Protein AF-A0A382HB67-F1 (afdb_monomer_lite)

Organism: NCBI:txid408172

Radius of gyration: 20.8 Å; chains: 1; bounding box: 50×39×53 Å

Structure (mmCIF, N/CA/C/O backbone):
data_AF-A0A382HB67-F1
#
_entry.id   AF-A0A382HB67-F1
#
loop_
_atom_site.group_PDB
_atom_site.id
_atom_site.type_symbol
_atom_site.label_atom_id
_atom_site.label_alt_id
_atom_site.label_comp_id
_atom_site.label_asym_id
_atom_site.label_entity_id
_atom_site.label_seq_id
_atom_site.pdbx_PDB_ins_code
_atom_site.Cartn_x
_atom_site.Cartn_y
_atom_site.Cartn_z
_atom_site.occupancy
_atom_site.B_iso_or_equiv
_atom_site.auth_seq_id
_atom_site.auth_comp_id
_atom_site.auth_asym_id
_atom_site.auth_atom_id
_atom_site.pdbx_PDB_model_num
ATOM 1 N N . MET A 1 1 ? 5.426 14.074 -5.712 1.00 55.53 1 MET A N 1
ATOM 2 C CA . MET A 1 1 ? 4.738 13.109 -4.822 1.00 55.53 1 MET A CA 1
ATOM 3 C C . MET A 1 1 ? 3.914 12.160 -5.683 1.00 55.53 1 MET A C 1
ATOM 5 O O . MET A 1 1 ? 3.043 12.651 -6.394 1.00 55.53 1 MET A O 1
ATOM 9 N N . SER A 1 2 ? 4.202 10.854 -5.659 1.00 75.06 2 SER A N 1
ATOM 10 C CA . SER A 1 2 ? 3.387 9.834 -6.346 1.00 75.06 2 SER A CA 1
ATOM 11 C C . SER A 1 2 ? 1.910 9.973 -5.948 1.00 75.06 2 SER A C 1
ATOM 13 O O . SER A 1 2 ? 1.631 10.264 -4.781 1.00 75.06 2 SER A O 1
ATOM 15 N N . PHE A 1 3 ? 0.979 9.790 -6.896 1.00 82.69 3 PHE A N 1
ATOM 16 C CA . PHE A 1 3 ? -0.474 9.801 -6.649 1.00 82.69 3 PHE A CA 1
ATOM 17 C C . PHE A 1 3 ? -0.830 8.944 -5.428 1.00 82.69 3 PHE A C 1
ATOM 19 O O . PHE A 1 3 ? -1.537 9.403 -4.541 1.00 82.69 3 PHE A O 1
ATOM 26 N N . TYR A 1 4 ? -0.198 7.772 -5.321 1.00 79.69 4 TYR A N 1
ATOM 27 C CA . TYR A 1 4 ? -0.306 6.865 -4.182 1.00 79.69 4 TYR A CA 1
ATOM 28 C C . TYR A 1 4 ? -0.062 7.558 -2.832 1.00 79.69 4 TYR A C 1
ATOM 30 O O . TYR A 1 4 ? -0.912 7.520 -1.948 1.00 79.69 4 TYR A O 1
ATOM 38 N N . ILE A 1 5 ? 1.072 8.253 -2.686 1.00 80.75 5 ILE A N 1
ATOM 39 C CA . ILE A 1 5 ? 1.440 8.923 -1.432 1.00 80.75 5 ILE A CA 1
ATOM 40 C C . ILE A 1 5 ? 0.426 10.018 -1.098 1.00 80.75 5 ILE A C 1
ATOM 42 O O . ILE A 1 5 ? -0.014 10.105 0.044 1.00 80.75 5 ILE A O 1
ATOM 46 N N . LYS A 1 6 ? 0.010 10.818 -2.091 1.00 87.19 6 LYS A N 1
ATOM 47 C CA . LYS A 1 6 ? -1.011 11.856 -1.878 1.00 87.19 6 LYS A CA 1
ATOM 48 C C . LYS A 1 6 ? -2.322 11.245 -1.390 1.00 87.19 6 LYS A C 1
ATOM 50 O O . LYS A 1 6 ? -2.873 11.729 -0.410 1.00 87.19 6 LYS A O 1
ATOM 55 N N . SER A 1 7 ? -2.785 10.170 -2.020 1.00 87.94 7 SER A N 1
ATOM 56 C CA . SER A 1 7 ? -4.017 9.487 -1.624 1.00 87.94 7 SER A CA 1
ATOM 57 C C . SER A 1 7 ? -3.944 8.932 -0.202 1.00 87.94 7 SER A C 1
ATOM 59 O O . SER A 1 7 ? -4.920 9.053 0.531 1.00 87.94 7 SER A O 1
ATOM 61 N N . LEU A 1 8 ? -2.795 8.396 0.232 1.00 86.44 8 LEU A N 1
ATOM 62 C CA . LEU A 1 8 ? -2.609 7.901 1.604 1.00 86.44 8 LEU A CA 1
ATOM 63 C C . LEU A 1 8 ? -2.766 9.008 2.657 1.00 86.44 8 LEU A C 1
ATOM 65 O O . LEU A 1 8 ? -3.409 8.779 3.681 1.00 86.44 8 LEU A O 1
ATOM 69 N N . PHE A 1 9 ? -2.237 10.207 2.391 1.00 89.00 9 PHE A N 1
ATOM 70 C CA . PHE A 1 9 ? -2.364 11.354 3.300 1.00 89.00 9 PHE A CA 1
ATOM 71 C C . PHE A 1 9 ? -3.813 11.799 3.516 1.00 89.00 9 PHE A C 1
ATOM 73 O O . PHE A 1 9 ? -4.118 12.323 4.580 1.00 89.00 9 PHE A O 1
ATOM 80 N N . PHE A 1 10 ? -4.707 11.574 2.551 1.00 91.94 10 PHE A N 1
ATOM 81 C CA . PHE A 1 10 ? -6.138 11.844 2.718 1.00 91.94 10 PHE A CA 1
ATOM 82 C C . PHE A 1 10 ? -6.898 10.637 3.278 1.00 91.94 10 PHE A C 1
ATOM 84 O O . PHE A 1 10 ? -7.760 10.791 4.145 1.00 91.94 10 PHE A O 1
ATOM 91 N N . ALA A 1 11 ? -6.576 9.429 2.812 1.00 90.31 11 ALA A N 1
ATOM 92 C CA . ALA A 1 11 ? -7.291 8.213 3.179 1.00 90.31 11 ALA A CA 1
ATOM 93 C C . ALA A 1 11 ? -7.104 7.847 4.658 1.00 90.31 11 ALA A C 1
ATOM 95 O O . ALA A 1 11 ? -8.093 7.553 5.327 1.00 90.31 11 ALA A O 1
ATOM 96 N N . ILE A 1 12 ? -5.871 7.899 5.183 1.00 90.50 12 ILE A N 1
ATOM 97 C CA . ILE A 1 12 ? -5.571 7.485 6.565 1.00 90.50 12 ILE A CA 1
ATOM 98 C C . ILE A 1 12 ? -6.318 8.358 7.590 1.00 90.50 12 ILE A C 1
ATOM 100 O O . ILE A 1 12 ? -7.011 7.790 8.441 1.00 90.50 12 ILE A O 1
ATOM 104 N N . PRO A 1 13 ? -6.270 9.706 7.526 1.00 93.00 13 PRO A N 1
ATOM 105 C CA . PRO A 1 13 ? -7.021 10.544 8.460 1.00 93.00 13 PRO A CA 1
ATOM 106 C C . PRO A 1 13 ? -8.530 10.357 8.330 1.00 93.00 13 PRO A C 1
ATOM 108 O O . PRO A 1 13 ? -9.217 10.248 9.341 1.00 93.00 13 PRO A O 1
ATOM 111 N N . THR A 1 14 ? -9.042 10.251 7.099 1.00 94.44 14 THR A N 1
ATOM 112 C CA . THR A 1 14 ? -10.478 10.052 6.855 1.00 94.44 14 THR A CA 1
ATOM 113 C C . THR A 1 14 ? -10.968 8.751 7.491 1.00 94.44 14 THR A C 1
ATOM 115 O O . THR A 1 14 ? -11.935 8.768 8.249 1.00 94.44 14 THR A O 1
ATOM 118 N N . PHE A 1 15 ? -10.268 7.634 7.268 1.00 91.19 15 PHE A N 1
ATOM 119 C CA . PHE A 1 15 ? -10.601 6.355 7.902 1.00 91.19 15 PHE A CA 1
ATOM 120 C C . PHE A 1 15 ? -10.484 6.412 9.425 1.00 91.19 15 PHE A C 1
ATOM 122 O O . PHE A 1 15 ? -11.332 5.869 10.125 1.00 91.19 15 PHE A O 1
ATOM 129 N N . THR A 1 16 ? -9.470 7.104 9.947 1.00 91.00 16 THR A N 1
ATOM 130 C CA . THR A 1 16 ? -9.286 7.262 11.395 1.00 91.00 16 THR A CA 1
ATOM 131 C C . THR A 1 16 ? -10.469 8.004 12.020 1.00 91.00 16 THR A C 1
ATOM 133 O O . THR A 1 16 ? -11.002 7.565 13.036 1.00 91.00 16 THR A O 1
ATOM 136 N N . ILE A 1 17 ? -10.935 9.085 11.387 1.00 95.00 17 ILE A N 1
ATOM 137 C CA . ILE A 1 17 ? -12.117 9.835 11.832 1.00 95.00 17 ILE A CA 1
ATOM 138 C C . ILE A 1 17 ? -13.362 8.941 11.812 1.00 95.00 17 ILE A C 1
ATOM 140 O O . ILE A 1 17 ? -14.112 8.923 12.786 1.00 95.00 17 ILE A O 1
ATOM 144 N N . LEU A 1 18 ? -13.566 8.166 10.743 1.00 93.62 18 LEU A N 1
ATOM 145 C CA . LEU A 1 18 ? -14.707 7.253 10.632 1.00 93.62 18 LEU A CA 1
ATOM 146 C C . LEU A 1 18 ? -14.707 6.184 11.736 1.00 93.62 18 LEU A C 1
ATOM 148 O O . LEU A 1 18 ? -15.744 5.970 12.360 1.00 93.62 18 LEU A O 1
ATOM 152 N N . ILE A 1 19 ? -13.551 5.585 12.040 1.00 90.88 19 ILE A N 1
ATOM 153 C CA . ILE A 1 19 ? -13.403 4.594 13.122 1.00 90.88 19 ILE A CA 1
ATOM 154 C C . ILE A 1 19 ? -13.726 5.219 14.488 1.00 90.88 19 ILE A C 1
ATOM 156 O O . ILE A 1 19 ? -14.382 4.597 15.325 1.00 90.88 19 ILE A O 1
ATOM 160 N N . ILE A 1 20 ? -13.304 6.466 14.726 1.00 91.12 20 ILE A N 1
ATOM 161 C CA . ILE A 1 20 ? -13.624 7.191 15.965 1.00 91.12 20 ILE A CA 1
ATOM 162 C C . ILE A 1 20 ? -15.133 7.452 16.064 1.00 91.12 20 ILE A C 1
ATOM 164 O O . ILE A 1 20 ? -15.724 7.230 17.123 1.00 91.12 20 ILE A O 1
ATOM 168 N N . ILE A 1 21 ? -15.771 7.891 14.974 1.00 93.56 21 ILE A N 1
ATOM 169 C CA . ILE A 1 21 ? -17.223 8.115 14.928 1.00 93.56 21 ILE A CA 1
ATOM 170 C C . ILE A 1 21 ? -17.970 6.813 15.231 1.00 93.56 21 ILE A C 1
ATOM 172 O O . ILE A 1 21 ? -18.862 6.803 16.080 1.00 93.56 21 ILE A O 1
ATOM 176 N N . GLU A 1 22 ? -17.581 5.710 14.593 1.00 90.06 22 GLU A N 1
ATOM 177 C CA . GLU A 1 22 ? -18.158 4.388 14.833 1.00 90.06 22 GLU A CA 1
ATOM 178 C C . GLU A 1 22 ? -18.024 3.972 16.303 1.00 90.06 22 GLU A C 1
ATOM 180 O O . GLU A 1 22 ? -19.012 3.572 16.922 1.00 90.06 22 GLU A O 1
ATOM 185 N N . ALA A 1 23 ? -16.844 4.155 16.904 1.00 89.06 23 ALA A N 1
ATOM 186 C CA . ALA A 1 23 ? -16.613 3.847 18.314 1.00 89.06 23 ALA A CA 1
ATOM 187 C C . ALA A 1 23 ? -17.508 4.676 19.256 1.00 89.06 23 ALA A C 1
ATOM 189 O O . ALA A 1 23 ? -18.049 4.144 20.230 1.00 89.06 23 ALA A O 1
ATOM 190 N N . ILE A 1 24 ? -17.714 5.965 18.962 1.00 90.62 24 ILE A N 1
ATOM 191 C CA . ILE A 1 24 ? -18.606 6.840 19.739 1.00 90.62 24 ILE A CA 1
ATOM 192 C C . ILE A 1 24 ? -20.062 6.378 19.610 1.00 90.62 24 ILE A C 1
ATOM 194 O O . ILE A 1 24 ? -20.776 6.298 20.613 1.00 90.62 24 ILE A O 1
ATOM 198 N N . VAL A 1 25 ? -20.515 6.065 18.393 1.00 92.12 25 VAL A N 1
ATOM 199 C CA . VAL A 1 25 ? -21.888 5.608 18.133 1.00 92.12 25 VAL A CA 1
ATOM 200 C C . VAL A 1 25 ? -22.152 4.255 18.795 1.00 92.12 25 VAL A C 1
ATOM 202 O O . VAL A 1 25 ? -23.186 4.096 19.447 1.00 92.12 25 VAL A O 1
ATOM 205 N N . ALA A 1 26 ? -21.215 3.310 18.697 1.00 89.31 26 ALA A N 1
ATOM 206 C CA . ALA A 1 26 ? -21.305 2.003 19.344 1.00 89.31 26 ALA A CA 1
ATOM 207 C C . ALA A 1 26 ? -21.417 2.143 20.870 1.00 89.31 26 ALA A C 1
ATOM 209 O O . ALA A 1 26 ? -22.313 1.558 21.483 1.00 89.31 26 ALA A O 1
ATOM 210 N N . LYS A 1 27 ? -20.593 3.018 21.470 1.00 86.94 27 LYS A N 1
ATOM 211 C CA . LYS A 1 27 ? -20.650 3.323 22.906 1.00 86.94 27 LYS A CA 1
ATOM 212 C C . LYS A 1 27 ? -21.997 3.924 23.317 1.00 86.94 27 LYS A C 1
ATOM 214 O O . LYS A 1 27 ? -22.554 3.509 24.328 1.00 86.94 27 LYS A O 1
ATOM 219 N N . ARG A 1 28 ? -22.545 4.866 22.538 1.00 90.56 28 ARG A N 1
ATOM 220 C CA . ARG A 1 28 ? -23.858 5.487 22.813 1.00 90.56 28 ARG A CA 1
ATOM 221 C C . ARG A 1 28 ? -25.022 4.500 22.715 1.00 90.56 28 ARG A C 1
ATOM 223 O O . ARG A 1 28 ? -25.991 4.650 23.446 1.00 90.56 28 ARG A O 1
ATOM 230 N N . LYS A 1 29 ? -24.932 3.506 21.829 1.00 89.75 29 LYS A N 1
ATOM 231 C CA . LYS A 1 29 ? -25.955 2.461 21.660 1.00 89.75 29 LYS A CA 1
ATOM 232 C C . LYS A 1 29 ? -25.800 1.282 22.630 1.00 89.75 29 LYS A C 1
ATOM 234 O O . LYS A 1 29 ? -26.616 0.371 22.584 1.00 89.75 29 LYS A O 1
ATOM 239 N N . GLY A 1 30 ? -24.763 1.270 23.475 1.00 83.50 30 GLY A N 1
ATOM 240 C CA . GLY A 1 30 ? -24.476 0.153 24.382 1.00 83.50 30 GLY A CA 1
ATOM 241 C C . GLY A 1 30 ? -24.078 -1.145 23.665 1.00 83.50 30 GLY A C 1
ATOM 242 O O . GLY A 1 30 ? -24.100 -2.210 24.274 1.00 83.50 30 GLY A O 1
ATOM 243 N N . LEU A 1 31 ? -23.721 -1.074 22.378 1.00 81.25 31 LEU A N 1
ATOM 244 C CA . LEU A 1 31 ? -23.357 -2.235 21.572 1.00 81.25 31 LEU A CA 1
ATOM 245 C C . LEU A 1 31 ? -21.841 -2.452 21.631 1.00 81.25 31 LEU A C 1
ATOM 247 O O . LEU A 1 31 ? -21.054 -1.577 21.268 1.00 81.25 31 LEU A O 1
ATOM 251 N N . GLN A 1 32 ? -21.426 -3.645 22.052 1.00 72.25 32 GLN A N 1
ATOM 252 C CA . GLN A 1 32 ? -20.030 -4.090 22.025 1.00 72.25 32 GLN A CA 1
ATOM 253 C C . GLN A 1 32 ? -19.684 -4.623 20.624 1.00 72.25 32 GLN A C 1
ATOM 255 O O . GLN A 1 32 ? -19.566 -5.825 20.421 1.00 72.25 32 GLN A O 1
ATOM 260 N N . ILE A 1 33 ? -19.578 -3.724 19.641 1.00 75.38 33 ILE A N 1
ATOM 261 C CA . ILE A 1 33 ? -19.187 -4.070 18.258 1.00 75.38 33 ILE A CA 1
ATOM 262 C C . ILE A 1 33 ? -17.656 -4.110 18.140 1.00 75.38 33 ILE A C 1
ATOM 264 O O . ILE A 1 33 ? -17.082 -5.019 17.547 1.00 75.38 33 ILE A O 1
ATOM 268 N N . ASN A 1 34 ? -16.984 -3.147 18.774 1.00 77.19 34 ASN A N 1
ATOM 269 C CA . ASN A 1 34 ? -15.543 -2.953 18.650 1.00 77.19 34 ASN A CA 1
ATOM 270 C C . ASN A 1 34 ? -14.804 -3.676 19.778 1.00 77.19 34 ASN A C 1
ATOM 272 O O . ASN A 1 34 ? -14.495 -3.081 20.814 1.00 77.19 34 ASN A O 1
ATOM 276 N N . ARG A 1 35 ? -14.493 -4.962 19.582 1.00 84.12 35 ARG A N 1
ATOM 277 C CA . ARG A 1 35 ? -13.599 -5.679 20.497 1.00 84.12 35 ARG A CA 1
ATOM 278 C C . ARG A 1 35 ? -12.196 -5.083 20.380 1.00 84.12 35 ARG A C 1
ATOM 280 O O . ARG A 1 35 ? -11.613 -5.065 19.299 1.00 84.12 35 ARG A O 1
ATOM 287 N N . ALA A 1 36 ? -11.635 -4.614 21.496 1.00 83.69 36 ALA A N 1
ATOM 288 C CA . ALA A 1 36 ? -10.345 -3.915 21.497 1.00 83.69 36 ALA A CA 1
ATOM 289 C C . ALA A 1 36 ? -9.222 -4.728 20.821 1.00 83.69 36 ALA A C 1
ATOM 291 O O . ALA A 1 36 ? -8.435 -4.174 20.058 1.00 83.69 36 ALA A O 1
ATOM 292 N N . ALA A 1 37 ? -9.194 -6.046 21.043 1.00 87.44 37 ALA A N 1
ATOM 293 C CA . ALA A 1 37 ? -8.228 -6.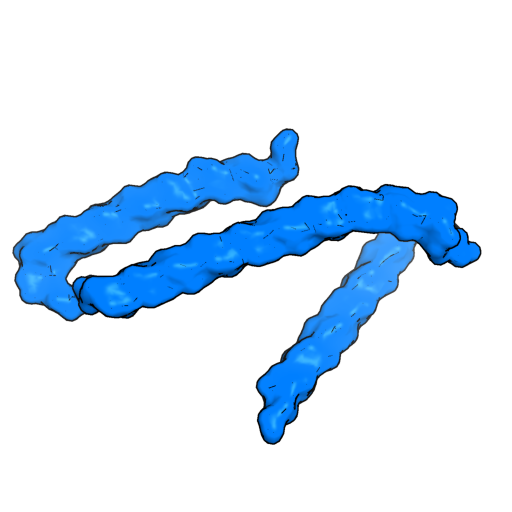948 20.416 1.00 87.44 37 ALA A CA 1
ATOM 294 C C . ALA A 1 37 ? -8.335 -6.973 18.879 1.00 87.44 37 ALA A C 1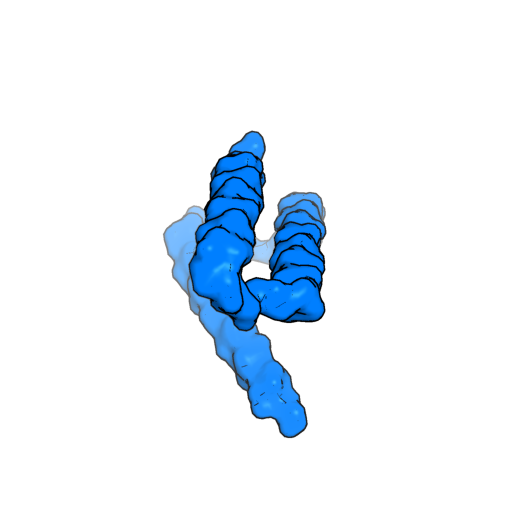
ATOM 296 O O . ALA A 1 37 ? -7.311 -6.947 18.194 1.00 87.44 37 ALA A O 1
ATOM 297 N N . ASP A 1 38 ? -9.552 -6.957 18.332 1.00 86.69 38 ASP A N 1
ATOM 298 C CA . ASP A 1 38 ? -9.786 -7.042 16.886 1.00 86.69 38 ASP A CA 1
ATOM 299 C C . ASP A 1 38 ? -9.429 -5.719 16.199 1.00 86.69 38 ASP A C 1
ATOM 301 O O . ASP A 1 38 ? -8.808 -5.712 15.134 1.00 86.69 38 ASP A O 1
ATOM 305 N N . VAL A 1 39 ? -9.728 -4.592 16.854 1.00 88.25 39 VAL A N 1
ATOM 306 C CA . VAL A 1 39 ? -9.347 -3.251 16.385 1.00 88.25 39 VAL A CA 1
ATOM 307 C C . VAL A 1 39 ? -7.826 -3.093 16.368 1.00 88.25 39 VAL A C 1
ATOM 309 O O . VAL A 1 39 ? -7.266 -2.681 15.353 1.00 88.25 39 VAL A O 1
ATOM 312 N N . VAL A 1 40 ? -7.137 -3.461 17.454 1.00 89.06 40 VAL A N 1
ATOM 313 C CA . VAL A 1 40 ? -5.669 -3.361 17.539 1.00 89.06 40 VAL A CA 1
ATOM 314 C C . VAL A 1 40 ? -5.000 -4.254 16.498 1.00 89.06 40 VAL A C 1
ATOM 316 O O . VAL A 1 40 ? -4.100 -3.796 15.792 1.00 89.06 40 VAL A O 1
ATOM 319 N N . THR A 1 41 ? -5.460 -5.498 16.351 1.00 90.88 41 THR A N 1
ATOM 320 C CA . THR A 1 41 ? -4.923 -6.437 15.355 1.00 90.88 41 THR A CA 1
ATOM 321 C C . THR A 1 41 ? -5.122 -5.912 13.933 1.00 90.88 41 THR A C 1
ATOM 323 O O . THR A 1 41 ? -4.186 -5.917 13.130 1.00 90.88 41 THR A O 1
ATOM 326 N N . SER A 1 42 ? -6.313 -5.391 13.626 1.00 88.94 42 SER A N 1
ATOM 327 C CA . SER A 1 42 ? -6.647 -4.869 12.296 1.00 88.94 42 SER A CA 1
ATOM 328 C C . SER A 1 42 ? -5.845 -3.615 11.946 1.00 88.94 42 SER A C 1
ATOM 330 O O . SER A 1 42 ? -5.275 -3.534 10.856 1.00 88.94 42 SER A O 1
ATOM 332 N N . LEU A 1 43 ? -5.735 -2.662 12.878 1.00 91.19 43 LEU A N 1
ATOM 333 C CA . LEU A 1 43 ? -4.951 -1.438 12.691 1.00 91.19 43 LEU A CA 1
ATOM 334 C C . LEU A 1 43 ? -3.456 -1.737 12.552 1.00 91.19 43 LEU A C 1
ATOM 336 O O . LEU A 1 43 ? -2.805 -1.199 11.657 1.00 91.19 43 LEU A O 1
ATOM 340 N N . SER A 1 44 ? -2.925 -2.633 13.387 1.00 91.31 44 SER A N 1
ATOM 341 C CA . SER A 1 44 ? -1.515 -3.035 13.329 1.00 91.31 44 SER A CA 1
ATOM 342 C C . SER A 1 44 ? -1.196 -3.720 11.999 1.00 91.31 44 SER A C 1
ATOM 344 O O . SER A 1 44 ? -0.243 -3.336 11.327 1.00 91.31 44 SER A O 1
ATOM 346 N N . SER A 1 45 ? -2.041 -4.659 11.556 1.00 92.44 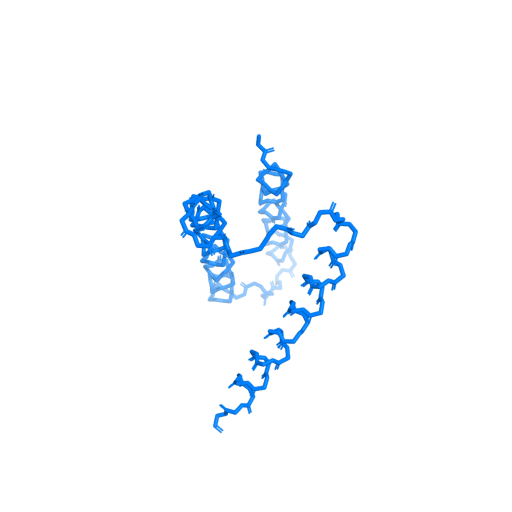45 SER A N 1
ATOM 347 C CA . SER A 1 45 ? -1.920 -5.316 10.246 1.00 92.44 45 SER A CA 1
ATOM 348 C C . SER A 1 45 ? -1.972 -4.312 9.086 1.00 92.44 45 SER A C 1
ATOM 350 O O . SER A 1 45 ? -1.133 -4.355 8.181 1.00 92.44 45 SER A O 1
ATOM 352 N N . GLY A 1 46 ? -2.908 -3.356 9.130 1.00 89.88 46 GLY A N 1
ATOM 353 C CA . GLY A 1 46 ? -3.025 -2.294 8.129 1.00 89.88 46 GLY A CA 1
ATOM 354 C C . GLY A 1 46 ? -1.787 -1.395 8.063 1.00 89.88 46 GLY A C 1
ATOM 355 O O . GLY A 1 46 ? -1.289 -1.095 6.971 1.00 89.88 46 GLY A O 1
ATOM 356 N N . LEU A 1 47 ? -1.237 -1.022 9.220 1.00 90.75 47 LEU A N 1
ATOM 357 C CA . LEU A 1 47 ? -0.009 -0.237 9.308 1.00 90.75 47 LEU A CA 1
ATOM 358 C C . LEU A 1 47 ? 1.193 -1.019 8.764 1.00 90.75 47 LEU A C 1
ATOM 360 O O . LEU A 1 47 ? 1.920 -0.509 7.910 1.00 90.75 47 LEU A O 1
ATOM 364 N N . THR A 1 48 ? 1.369 -2.278 9.177 1.00 93.38 48 THR A N 1
ATOM 365 C CA . THR A 1 48 ? 2.444 -3.147 8.674 1.00 93.38 48 THR A CA 1
ATOM 366 C C . THR A 1 48 ? 2.353 -3.333 7.162 1.00 93.38 48 THR A C 1
ATOM 368 O O . THR A 1 48 ? 3.374 -3.260 6.478 1.00 93.38 48 THR A O 1
ATOM 371 N N . LYS A 1 49 ? 1.147 -3.523 6.611 1.00 89.69 49 LYS A N 1
ATOM 372 C CA . LYS A 1 49 ? 0.935 -3.620 5.160 1.00 89.69 49 LYS A CA 1
ATOM 373 C C . LYS A 1 49 ? 1.367 -2.338 4.448 1.00 89.69 49 LYS A C 1
ATOM 375 O O . LYS A 1 49 ? 2.124 -2.411 3.484 1.00 89.69 49 LYS A O 1
ATOM 380 N N . THR A 1 50 ? 0.958 -1.180 4.961 1.00 88.81 50 THR A N 1
ATOM 381 C CA . THR A 1 50 ? 1.295 0.130 4.381 1.00 88.81 50 THR A CA 1
ATOM 382 C C . THR A 1 50 ? 2.804 0.377 4.375 1.00 88.81 50 THR A C 1
ATOM 384 O O . THR A 1 50 ? 3.362 0.774 3.352 1.00 88.81 50 THR A O 1
ATOM 387 N N . ILE A 1 51 ? 3.486 0.081 5.488 1.00 90.12 51 ILE A N 1
ATOM 388 C CA . ILE A 1 51 ? 4.947 0.193 5.598 1.00 90.12 51 ILE A CA 1
ATOM 389 C C . ILE A 1 51 ? 5.633 -0.776 4.630 1.00 90.12 51 ILE A C 1
ATOM 391 O O . ILE A 1 51 ? 6.513 -0.372 3.870 1.00 90.12 51 ILE A O 1
ATOM 395 N N . ARG A 1 52 ? 5.213 -2.048 4.616 1.00 89.50 52 ARG A N 1
ATOM 396 C CA . ARG A 1 52 ? 5.763 -3.076 3.723 1.00 89.50 52 ARG A CA 1
ATOM 397 C C . ARG A 1 52 ? 5.650 -2.667 2.256 1.00 89.50 52 ARG A C 1
ATOM 399 O O . ARG A 1 52 ? 6.605 -2.842 1.503 1.00 89.50 52 ARG A O 1
ATOM 406 N N . ASP A 1 53 ? 4.499 -2.147 1.847 1.00 87.00 53 ASP A N 1
ATOM 407 C CA . ASP A 1 53 ? 4.272 -1.730 0.464 1.00 87.00 53 ASP A CA 1
ATOM 408 C C . ASP A 1 53 ? 5.063 -0.457 0.121 1.00 87.00 53 ASP A C 1
ATOM 410 O O . ASP A 1 53 ? 5.632 -0.373 -0.968 1.00 87.00 53 ASP A O 1
ATOM 414 N N . GLY A 1 54 ? 5.224 0.470 1.071 1.00 86.75 54 GLY A N 1
ATOM 415 C CA . GLY A 1 54 ? 6.133 1.612 0.934 1.00 86.75 54 GLY A CA 1
ATOM 416 C C . GLY A 1 54 ? 7.591 1.194 0.709 1.00 86.75 54 GLY A C 1
ATOM 417 O O . GLY A 1 54 ? 8.229 1.674 -0.226 1.00 86.75 54 GLY A O 1
ATOM 418 N N . ILE A 1 55 ? 8.103 0.246 1.502 1.00 88.38 55 ILE A N 1
ATOM 419 C CA . ILE A 1 55 ? 9.471 -0.284 1.358 1.00 88.38 55 ILE A CA 1
ATOM 420 C C . ILE A 1 55 ? 9.665 -0.941 -0.011 1.00 88.38 55 ILE A C 1
ATOM 422 O O . ILE A 1 55 ? 10.655 -0.663 -0.687 1.00 88.38 55 ILE A O 1
ATOM 426 N N . LYS A 1 56 ? 8.715 -1.777 -0.453 1.00 86.31 56 LYS A N 1
ATOM 427 C CA . LYS A 1 56 ? 8.765 -2.391 -1.790 1.00 86.31 56 LYS A CA 1
ATOM 428 C C . LYS A 1 56 ? 8.834 -1.340 -2.890 1.00 86.31 56 LYS A C 1
ATOM 430 O O . LYS A 1 56 ? 9.604 -1.505 -3.832 1.00 86.31 56 LYS A O 1
ATOM 435 N N . PHE A 1 57 ? 8.040 -0.277 -2.781 1.00 84.31 57 PHE A N 1
ATOM 436 C CA . PHE A 1 57 ? 8.010 0.788 -3.778 1.00 84.31 57 PHE A CA 1
ATOM 437 C C . PHE A 1 57 ? 9.345 1.540 -3.832 1.00 84.31 57 PHE A C 1
ATOM 439 O O . PHE A 1 57 ? 9.897 1.726 -4.914 1.00 84.31 57 PHE A O 1
ATOM 446 N N . SER A 1 58 ? 9.915 1.881 -2.671 1.00 83.12 58 SER A N 1
ATOM 447 C CA . SER A 1 58 ? 11.242 2.501 -2.570 1.00 83.12 58 SER A CA 1
ATOM 448 C C . SER A 1 58 ? 12.337 1.616 -3.164 1.00 83.12 58 SER A C 1
ATOM 450 O O . SER A 1 58 ? 13.132 2.084 -3.978 1.00 83.12 58 SER A O 1
ATOM 452 N N . PHE A 1 59 ? 12.347 0.326 -2.814 1.00 86.88 59 PHE A N 1
ATOM 453 C CA . PHE A 1 59 ? 13.301 -0.636 -3.361 1.00 86.88 59 PHE A CA 1
ATOM 454 C C . PHE A 1 59 ? 13.148 -0.786 -4.877 1.00 86.88 59 PHE A C 1
ATOM 456 O O . PHE A 1 59 ? 14.141 -0.817 -5.593 1.00 86.88 59 PHE A O 1
ATOM 463 N N . THR A 1 60 ? 11.910 -0.816 -5.377 1.00 85.38 60 THR A N 1
ATOM 464 C CA . THR A 1 60 ? 11.632 -0.923 -6.814 1.00 85.38 60 THR A CA 1
ATOM 465 C C . THR A 1 60 ? 12.133 0.306 -7.562 1.00 85.38 60 THR A C 1
ATOM 467 O O . THR A 1 60 ? 12.823 0.147 -8.556 1.00 85.38 60 THR A O 1
ATOM 470 N N . ILE A 1 61 ? 11.858 1.526 -7.090 1.00 82.81 61 ILE A N 1
ATOM 471 C CA . ILE A 1 61 ? 12.306 2.751 -7.776 1.00 82.81 61 ILE A CA 1
ATOM 472 C C . ILE A 1 61 ? 13.833 2.839 -7.820 1.00 82.81 61 ILE A C 1
ATOM 474 O O . ILE A 1 61 ? 14.405 3.108 -8.876 1.00 82.81 61 ILE A O 1
ATOM 478 N N . ILE A 1 62 ? 14.494 2.621 -6.681 1.00 82.88 62 ILE A N 1
ATOM 479 C CA . ILE A 1 62 ? 15.954 2.736 -6.585 1.00 82.88 62 ILE A CA 1
ATOM 480 C C . ILE A 1 62 ? 16.622 1.592 -7.356 1.00 82.88 62 ILE A C 1
ATOM 482 O O . ILE A 1 62 ? 17.533 1.820 -8.152 1.00 82.88 62 ILE A O 1
ATOM 486 N N . GLY A 1 63 ? 16.139 0.36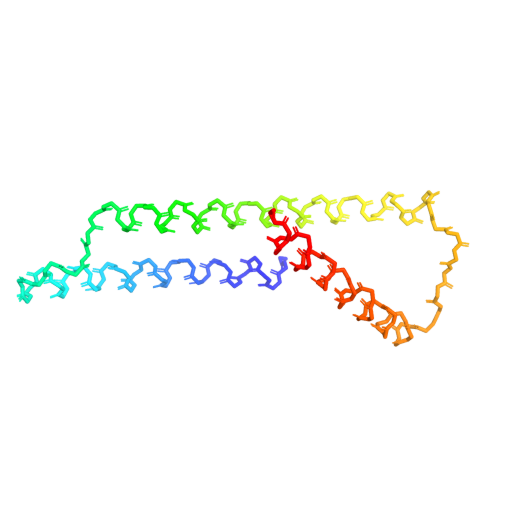5 -7.157 1.00 85.38 63 GLY A N 1
ATOM 487 C CA . GLY A 1 63 ? 16.674 -0.832 -7.794 1.00 85.38 63 GLY A CA 1
ATOM 488 C C . GLY A 1 63 ? 16.469 -0.841 -9.304 1.00 85.38 63 GLY A C 1
ATOM 489 O O . GLY A 1 63 ? 17.365 -1.262 -10.030 1.00 85.38 63 GLY A O 1
ATOM 490 N N . TYR A 1 64 ? 15.339 -0.325 -9.798 1.00 85.56 64 TYR A N 1
ATOM 491 C CA . TYR A 1 64 ? 15.028 -0.330 -11.226 1.00 85.56 64 TYR A CA 1
ATOM 492 C C . TYR A 1 64 ? 16.043 0.471 -12.044 1.00 85.56 64 TYR A C 1
ATOM 494 O O . TYR A 1 64 ? 16.524 -0.025 -13.058 1.00 85.56 64 TYR A O 1
ATOM 502 N N . SER A 1 65 ? 16.440 1.664 -11.589 1.00 84.00 65 SER A N 1
ATOM 503 C CA . SER A 1 65 ? 17.433 2.487 -12.297 1.00 84.00 65 SER A CA 1
ATOM 504 C C . SER A 1 65 ? 18.788 1.781 -12.434 1.00 84.00 65 SER A C 1
ATOM 506 O O . SER A 1 65 ? 19.411 1.816 -13.498 1.00 84.00 65 SER A O 1
ATOM 508 N N . TRP A 1 66 ? 19.234 1.091 -11.378 1.00 89.00 66 TRP A N 1
ATOM 509 C CA . TRP A 1 66 ? 20.467 0.301 -11.417 1.00 89.00 66 TRP A CA 1
ATOM 510 C C . TRP A 1 66 ? 20.339 -0.908 -12.354 1.00 89.00 66 TRP A C 1
ATOM 512 O O . TRP A 1 66 ? 21.224 -1.147 -13.180 1.00 89.00 66 TRP A O 1
ATOM 522 N N . LEU A 1 67 ? 19.207 -1.615 -12.270 1.00 87.44 67 LEU A N 1
ATOM 523 C CA . LEU A 1 67 ? 18.907 -2.818 -13.044 1.00 87.44 67 LEU A CA 1
ATOM 524 C C . LEU A 1 67 ? 18.817 -2.511 -14.541 1.00 87.44 67 LEU A C 1
ATOM 526 O O . LEU A 1 67 ? 19.418 -3.214 -15.346 1.00 87.44 6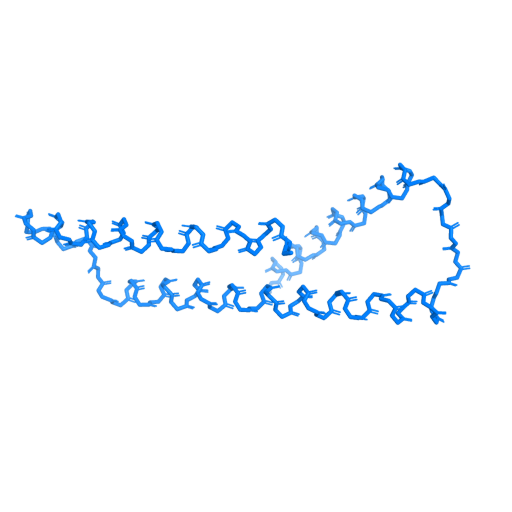7 LEU A O 1
ATOM 530 N N . VAL A 1 68 ? 18.164 -1.412 -14.924 1.00 87.06 68 VAL A N 1
ATOM 531 C CA . VAL A 1 68 ? 18.105 -0.980 -16.327 1.00 87.06 68 VAL A CA 1
ATOM 532 C C . VAL A 1 68 ? 19.495 -0.643 -16.867 1.00 87.06 68 VAL A C 1
ATOM 534 O O . VAL A 1 68 ? 19.793 -0.941 -18.021 1.00 87.06 68 VAL A O 1
ATOM 537 N N . THR A 1 69 ? 20.367 -0.054 -16.053 1.00 85.50 69 THR A N 1
ATOM 538 C CA . THR A 1 69 ? 21.700 0.357 -16.517 1.00 85.50 69 THR A CA 1
ATOM 539 C C . THR A 1 69 ? 22.640 -0.836 -16.722 1.00 85.50 69 THR A C 1
ATOM 541 O O . THR A 1 69 ? 23.418 -0.829 -17.670 1.00 85.50 69 THR A O 1
ATOM 544 N N . HIS A 1 70 ? 22.559 -1.866 -15.871 1.00 86.31 70 HIS A N 1
ATOM 545 C CA . HIS A 1 70 ? 23.531 -2.972 -15.862 1.00 86.31 70 HIS A CA 1
ATOM 546 C C . HIS A 1 70 ? 22.999 -4.298 -16.423 1.00 86.31 70 HIS A C 1
ATOM 548 O O . HIS A 1 70 ? 23.791 -5.131 -16.851 1.00 86.31 70 HIS A O 1
ATOM 554 N N . ILE A 1 71 ? 21.682 -4.522 -16.400 1.00 87.31 71 ILE A N 1
ATOM 555 C CA . ILE A 1 71 ? 21.056 -5.831 -16.675 1.00 87.31 71 ILE A CA 1
ATOM 556 C C . ILE A 1 71 ? 20.151 -5.786 -17.919 1.00 87.31 71 ILE A C 1
ATOM 558 O O . ILE A 1 71 ? 19.635 -6.813 -18.355 1.00 87.31 71 ILE A O 1
ATOM 562 N N . THR A 1 72 ? 19.963 -4.626 -18.555 1.00 86.56 72 THR A N 1
ATOM 563 C CA . THR A 1 72 ? 19.155 -4.557 -19.783 1.00 86.56 72 THR A CA 1
ATOM 564 C C . THR A 1 72 ? 19.850 -5.276 -20.936 1.00 86.56 72 THR A C 1
ATOM 566 O O . THR A 1 72 ? 20.806 -4.765 -21.509 1.00 86.56 72 THR A O 1
ATOM 569 N N . ILE A 1 73 ? 19.316 -6.440 -21.310 1.00 86.50 73 ILE A N 1
ATOM 570 C CA . ILE A 1 73 ? 19.768 -7.222 -22.471 1.00 86.50 73 ILE A CA 1
ATOM 571 C C . ILE A 1 73 ? 19.084 -6.734 -23.757 1.00 86.50 73 ILE A C 1
ATOM 573 O O . ILE A 1 73 ? 19.686 -6.727 -24.825 1.00 86.50 73 ILE A O 1
ATOM 577 N N . TYR A 1 74 ? 17.824 -6.302 -23.661 1.00 85.56 74 TYR A N 1
ATOM 578 C CA . TYR A 1 74 ? 17.025 -5.861 -24.802 1.00 85.56 74 TYR A CA 1
ATOM 579 C C . TYR A 1 74 ? 16.092 -4.715 -24.403 1.00 85.56 74 TYR A C 1
ATOM 581 O O . TYR A 1 74 ? 15.414 -4.787 -23.376 1.00 85.56 74 TYR A O 1
ATOM 589 N N . LYS A 1 75 ? 16.051 -3.660 -25.222 1.00 83.81 75 LYS A N 1
ATOM 590 C CA . LYS A 1 75 ? 15.108 -2.547 -25.071 1.00 83.81 75 LYS A CA 1
ATOM 591 C C . LYS A 1 75 ? 13.935 -2.761 -26.018 1.00 83.81 75 LYS A C 1
ATOM 593 O O . LYS A 1 75 ? 14.103 -2.790 -27.230 1.00 83.81 75 LYS A O 1
ATOM 598 N N . LEU A 1 76 ? 12.749 -2.919 -25.444 1.00 85.81 76 LEU A N 1
ATOM 599 C CA . LEU A 1 76 ? 11.514 -3.110 -26.192 1.00 85.81 76 LEU A CA 1
ATOM 600 C C . LEU A 1 76 ? 10.918 -1.742 -26.548 1.00 85.81 76 LEU A C 1
ATOM 602 O O . LEU A 1 76 ? 10.401 -1.042 -25.678 1.00 85.81 76 LEU A O 1
ATOM 606 N N . GLU A 1 77 ? 11.024 -1.351 -27.818 1.00 76.56 77 GLU A N 1
ATOM 607 C CA . GLU A 1 77 ? 10.761 0.029 -28.254 1.00 76.56 77 GLU A CA 1
ATOM 608 C C . GLU A 1 77 ? 9.302 0.396 -28.607 1.00 76.56 77 GLU A C 1
ATOM 610 O O . GLU A 1 77 ? 9.024 1.585 -28.759 1.00 76.56 77 GLU A O 1
ATOM 615 N N . PRO A 1 78 ? 8.300 -0.507 -28.575 1.00 91.31 78 PRO A N 1
ATOM 616 C CA . PRO A 1 78 ? 6.913 -0.083 -28.399 1.00 91.31 78 PRO A CA 1
ATOM 617 C C . PRO A 1 78 ? 6.482 -0.213 -26.935 1.00 91.31 78 PRO A C 1
ATOM 619 O O . PRO A 1 78 ? 6.300 -1.319 -26.422 1.00 91.31 78 PRO A O 1
ATOM 622 N N . VAL A 1 79 ? 6.206 0.920 -26.281 1.00 89.00 79 VAL A N 1
ATOM 623 C CA . VAL A 1 79 ? 5.673 0.944 -24.903 1.00 89.00 79 VAL A CA 1
ATOM 624 C C . VAL A 1 79 ? 4.381 0.130 -24.789 1.00 89.00 79 VAL A C 1
ATOM 626 O O . VAL A 1 7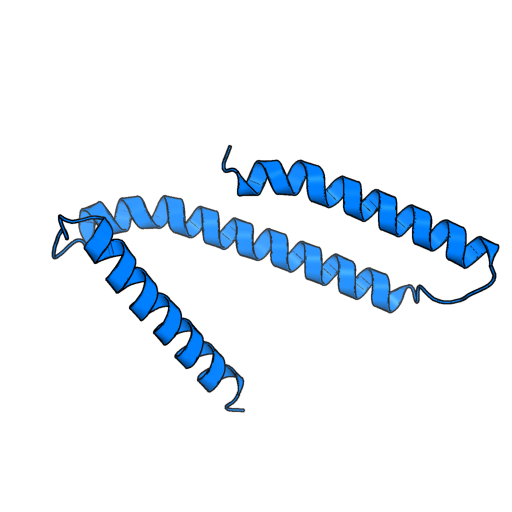9 ? 4.189 -0.578 -23.807 1.00 89.00 79 VAL A O 1
ATOM 629 N N . TRP A 1 80 ? 3.512 0.165 -25.804 1.00 92.19 80 TRP A N 1
ATOM 630 C CA . TRP A 1 80 ? 2.268 -0.613 -25.801 1.00 92.19 80 TRP A CA 1
ATOM 631 C C . TRP A 1 80 ? 2.530 -2.128 -25.755 1.00 92.19 80 TRP A C 1
ATOM 633 O O . TRP A 1 80 ? 1.864 -2.849 -25.014 1.00 92.19 80 TRP A O 1
ATOM 643 N N . LEU A 1 81 ? 3.549 -2.603 -26.478 1.00 91.94 81 LEU A N 1
ATOM 644 C CA . LEU A 1 81 ? 3.953 -4.004 -26.466 1.00 91.94 81 LEU A CA 1
ATOM 645 C C . LEU A 1 81 ? 4.580 -4.375 -25.115 1.00 91.94 81 LEU A C 1
ATOM 647 O O . LEU A 1 81 ? 4.295 -5.444 -24.578 1.00 91.94 81 LEU A O 1
ATOM 651 N N . ALA A 1 82 ? 5.356 -3.463 -24.519 1.00 90.31 82 ALA A N 1
ATOM 652 C CA . ALA A 1 82 ? 5.883 -3.627 -23.166 1.00 90.31 82 ALA A CA 1
ATOM 653 C C . ALA A 1 82 ? 4.770 -3.742 -22.118 1.00 90.31 82 ALA A C 1
ATOM 655 O O . ALA A 1 82 ? 4.869 -4.573 -21.220 1.00 90.31 82 ALA A O 1
ATOM 656 N N . VAL A 1 83 ? 3.690 -2.968 -22.256 1.00 91.94 83 VAL A N 1
ATOM 657 C CA . VAL A 1 83 ? 2.515 -3.048 -21.376 1.00 91.94 83 VAL A CA 1
ATOM 658 C C . VAL A 1 83 ? 1.820 -4.402 -21.504 1.00 91.94 83 VAL A C 1
ATOM 660 O O . VAL A 1 83 ? 1.492 -5.000 -20.482 1.00 91.94 83 VAL A O 1
ATOM 663 N N . ILE A 1 84 ? 1.639 -4.921 -22.724 1.00 95.12 84 ILE A N 1
ATOM 664 C CA . ILE A 1 84 ? 1.032 -6.246 -22.938 1.00 95.12 84 ILE A CA 1
ATOM 665 C C . ILE A 1 84 ? 1.879 -7.339 -22.286 1.00 95.12 84 ILE A C 1
ATOM 667 O O . ILE A 1 84 ? 1.356 -8.166 -21.541 1.00 95.12 84 ILE A O 1
ATOM 671 N N . ILE A 1 85 ? 3.191 -7.330 -22.520 1.00 92.75 85 ILE A N 1
ATOM 672 C CA . ILE A 1 85 ? 4.094 -8.325 -21.932 1.00 92.75 85 ILE A CA 1
ATOM 673 C C . ILE A 1 85 ? 4.108 -8.200 -20.405 1.00 92.75 85 ILE A C 1
ATOM 675 O O . ILE A 1 85 ? 3.984 -9.207 -19.710 1.00 92.75 85 ILE A O 1
ATOM 679 N N . ALA A 1 86 ? 4.193 -6.980 -19.868 1.00 92.00 86 ALA A N 1
ATOM 680 C CA . ALA A 1 86 ? 4.146 -6.739 -18.429 1.00 92.00 86 ALA A CA 1
ATOM 681 C C . ALA A 1 86 ? 2.835 -7.239 -17.806 1.00 92.00 86 ALA A C 1
ATOM 683 O O . ALA A 1 86 ? 2.863 -7.821 -16.725 1.00 92.00 86 ALA A O 1
ATOM 684 N N . PHE A 1 87 ? 1.703 -7.065 -18.493 1.00 94.62 87 PHE A N 1
ATOM 685 C CA . PHE A 1 87 ? 0.411 -7.583 -18.053 1.00 94.62 87 PHE A CA 1
ATOM 686 C C . PHE A 1 87 ? 0.413 -9.114 -17.966 1.00 94.62 87 PHE A C 1
ATOM 688 O O . PHE A 1 87 ? 0.069 -9.661 -16.920 1.00 94.62 87 PHE A O 1
ATOM 695 N N . VAL A 1 88 ? 0.871 -9.804 -19.018 1.00 95.81 88 VAL A N 1
ATOM 696 C CA . VAL A 1 88 ? 0.953 -11.277 -19.042 1.00 95.81 88 VAL A CA 1
ATOM 697 C C . VAL A 1 88 ? 1.884 -11.801 -17.945 1.00 95.81 88 VAL A C 1
ATOM 699 O O . VAL A 1 88 ? 1.538 -12.737 -17.227 1.00 95.81 88 VAL A O 1
ATOM 702 N N . VAL A 1 89 ? 3.056 -11.183 -17.770 1.00 94.00 89 VAL A N 1
ATOM 703 C CA . VAL A 1 89 ? 4.021 -11.573 -16.729 1.00 94.00 89 VAL A CA 1
ATOM 704 C C . VAL A 1 89 ? 3.456 -11.336 -15.325 1.00 94.00 89 VAL A C 1
ATOM 706 O O . VAL A 1 89 ? 3.643 -12.174 -14.438 1.00 94.00 89 VAL A O 1
ATOM 709 N N . GLN A 1 90 ? 2.753 -10.223 -15.112 1.00 92.56 90 GLN A N 1
ATOM 710 C CA . GLN A 1 90 ? 2.129 -9.904 -13.829 1.00 92.56 90 GLN A CA 1
ATOM 711 C C . GLN A 1 90 ? 1.020 -10.902 -13.479 1.00 92.56 90 GLN A C 1
ATOM 713 O O . GLN A 1 90 ? 0.967 -11.377 -12.343 1.00 92.56 90 GLN A O 1
ATOM 718 N N . ASP A 1 91 ? 0.173 -11.256 -14.447 1.00 93.44 91 ASP A N 1
ATOM 719 C CA . ASP A 1 91 ? -0.882 -12.255 -14.268 1.00 93.44 91 ASP A CA 1
ATOM 720 C C . ASP A 1 91 ? -0.294 -13.635 -13.942 1.00 93.44 91 ASP A C 1
ATOM 722 O O . ASP A 1 91 ? -0.644 -14.250 -12.931 1.00 93.44 91 ASP A O 1
ATOM 726 N N . PHE A 1 92 ? 0.712 -14.068 -14.709 1.00 94.62 92 PHE A N 1
ATOM 727 C CA . PHE A 1 92 ? 1.396 -15.338 -14.473 1.00 94.62 92 PHE A CA 1
ATOM 728 C C . PHE A 1 92 ? 2.066 -15.394 -13.093 1.00 94.62 92 PHE A C 1
ATOM 730 O O . PHE A 1 92 ? 1.966 -16.398 -12.381 1.00 94.62 92 PHE A O 1
ATOM 737 N N . THR A 1 93 ? 2.711 -14.303 -12.673 1.00 92.38 93 THR A N 1
ATOM 738 C CA . THR A 1 93 ? 3.305 -14.187 -11.333 1.00 92.38 93 THR A CA 1
ATOM 739 C C . THR A 1 93 ? 2.231 -14.284 -10.251 1.00 92.38 93 THR A C 1
ATOM 741 O O . THR A 1 93 ? 2.410 -14.998 -9.260 1.00 92.38 93 THR A O 1
ATOM 744 N N . GLY A 1 94 ? 1.090 -13.622 -10.458 1.00 89.50 94 GLY A N 1
ATOM 745 C CA . GLY A 1 94 ? -0.079 -13.714 -9.589 1.00 89.50 94 GLY A CA 1
ATOM 746 C C . GLY A 1 94 ? -0.582 -15.150 -9.450 1.00 89.50 94 GLY A C 1
ATOM 747 O O . GLY A 1 94 ? -0.751 -15.631 -8.327 1.00 89.50 94 GLY A O 1
ATOM 748 N N . TYR A 1 95 ? -0.731 -15.864 -10.568 1.00 90.88 95 TYR A N 1
ATOM 749 C CA . TYR A 1 95 ? -1.117 -17.273 -10.588 1.00 90.88 95 TYR A CA 1
ATOM 750 C C . TYR A 1 95 ? -0.120 -18.159 -9.835 1.00 90.88 95 TYR A C 1
ATOM 752 O O . TYR A 1 95 ? -0.516 -18.968 -8.995 1.00 90.88 95 TYR A O 1
ATOM 760 N N . CYS A 1 96 ? 1.180 -17.984 -10.085 1.00 89.94 96 CYS A N 1
ATOM 761 C CA . CYS A 1 96 ? 2.230 -18.739 -9.407 1.00 89.94 96 CYS A CA 1
ATOM 762 C C . CYS A 1 96 ? 2.195 -18.505 -7.895 1.00 89.94 96 CYS A C 1
ATOM 764 O O . CYS A 1 96 ? 2.187 -19.462 -7.125 1.00 89.94 96 CYS A O 1
ATOM 766 N N . MET A 1 97 ? 2.103 -17.247 -7.456 1.00 88.81 97 MET A N 1
ATOM 767 C CA . MET A 1 97 ? 1.984 -16.906 -6.038 1.00 88.81 97 MET A CA 1
ATOM 768 C C . MET A 1 97 ? 0.715 -17.478 -5.408 1.00 88.81 97 MET A C 1
ATOM 770 O O . MET A 1 97 ? 0.765 -17.955 -4.277 1.00 88.81 97 MET A O 1
ATOM 774 N N . HIS A 1 98 ? -0.415 -17.426 -6.111 1.00 88.31 98 HIS A N 1
ATOM 775 C CA . HIS A 1 98 ? -1.667 -18.009 -5.645 1.00 88.31 98 HIS A CA 1
ATOM 776 C C . HIS A 1 98 ? -1.519 -19.526 -5.475 1.00 88.31 98 HIS A C 1
ATOM 778 O O . HIS A 1 98 ? -1.746 -20.050 -4.387 1.00 88.31 98 HIS A O 1
ATOM 784 N N . ARG A 1 99 ? -1.018 -20.222 -6.500 1.00 86.69 99 ARG A N 1
ATOM 785 C CA . ARG A 1 99 ? -0.767 -21.668 -6.463 1.00 86.69 99 ARG A CA 1
ATOM 786 C C . ARG A 1 99 ? 0.201 -22.062 -5.343 1.00 86.69 99 ARG A C 1
ATOM 788 O O . ARG A 1 99 ? -0.059 -23.040 -4.652 1.00 86.69 99 ARG A O 1
ATOM 795 N N . LEU A 1 100 ? 1.290 -21.317 -5.148 1.00 87.50 100 LEU A N 1
ATOM 796 C CA . LEU A 1 100 ? 2.269 -21.579 -4.087 1.00 87.50 100 LEU A CA 1
ATOM 797 C C . LEU A 1 100 ? 1.681 -21.366 -2.689 1.00 87.50 100 LEU A C 1
ATOM 799 O O . LEU A 1 100 ? 2.000 -22.118 -1.783 1.00 87.50 100 LEU A O 1
ATOM 803 N N . LYS A 1 101 ? 0.797 -20.379 -2.510 1.00 82.12 101 LYS A N 1
ATOM 804 C CA . LYS A 1 101 ? 0.111 -20.145 -1.229 1.00 82.12 101 LYS A CA 1
ATOM 805 C C . LYS A 1 101 ? -0.970 -21.179 -0.921 1.00 82.12 101 LYS A C 1
ATOM 807 O O . LYS A 1 101 ? -1.275 -21.390 0.245 1.00 82.12 101 LYS A O 1
ATOM 812 N N . HIS A 1 102 ? -1.556 -21.787 -1.950 1.00 80.12 102 HIS A N 1
ATOM 813 C CA . HIS A 1 102 ? -2.543 -22.858 -1.807 1.00 80.12 102 HIS A CA 1
ATOM 814 C C . HIS A 1 102 ? -1.921 -24.258 -1.730 1.00 80.12 102 HIS A C 1
ATOM 816 O O . HIS A 1 102 ? -2.637 -25.212 -1.439 1.00 80.12 102 HIS A O 1
ATOM 822 N N . ARG A 1 103 ? -0.607 -24.394 -1.947 1.00 58.50 103 ARG A N 1
ATOM 823 C CA . ARG A 1 103 ? 0.144 -25.583 -1.539 1.00 58.50 103 ARG A CA 1
ATOM 824 C C . ARG A 1 103 ? 0.739 -25.350 -0.154 1.00 58.50 103 ARG A C 1
ATOM 826 O O . ARG A 1 103 ? 1.807 -24.758 -0.027 1.00 58.50 103 ARG A O 1
ATOM 833 N N . VAL A 1 104 ? 0.011 -25.825 0.851 1.00 57.44 104 VAL A N 1
ATOM 834 C CA . VAL A 1 104 ? 0.566 -26.250 2.142 1.00 57.44 104 VAL A CA 1
ATOM 835 C C . VAL A 1 104 ? 0.770 -27.755 2.062 1.00 57.44 104 VAL A C 1
ATOM 837 O O . VAL A 1 104 ? -0.134 -28.416 1.499 1.00 57.44 104 VAL A O 1
#

pLDDT: mean 87.16, std 6.9, range [55.53, 95.81]

Foldseek 3Di:
DPPVVVVCVVVVVVVVVVVVVVVVVCVVVVHPPDDVVVVVVVVVVVVVVVVVVVVVVVCCVVVVVVCCVPPDPDDDPDVVVVVVVVVVVVVVVVVVVVVVVVPD

InterPro domains:
  IPR051689 Sterol desaturase/TMEM195-like [PTHR21624] (11-104)

Secondary structure (DSSP, 8-state):
--HHHHHHHHHHHHHHHHHHHHHHHHHHTT-----HHHHHHHHHHHHHHHHHHHHHHHHHHHHHHHHHHHH-S-----HHHHHHHHHHHHHHHHHHHHHHHH--

Sequence (104 aa):
MSFYIKSLFFAIPTFTILIIIEAIVAKRKGLQINRAADVVTSLSSGLTKTIRDGIKFSFTIIGYSWLVTHITIYKLEPVWLAVIIAFVVQDFTGYCMHRLKHRV